Protein AF-A0A6V7KQ92-F1 (afdb_monomer_lite)

Organism: NCBI:txid1563983

Structure (mmCIF, N/CA/C/O backbone):
data_AF-A0A6V7KQ92-F1
#
_entry.id   AF-A0A6V7KQ92-F1
#
loop_
_atom_site.group_PDB
_atom_site.id
_atom_site.type_symbol
_atom_site.label_atom_id
_atom_site.label_alt_id
_atom_site.label_comp_id
_atom_site.label_asym_id
_atom_site.label_entity_id
_atom_site.label_seq_id
_atom_site.pdbx_PDB_ins_code
_atom_site.Cartn_x
_atom_site.Cartn_y
_atom_site.Cartn_z
_atom_site.occupancy
_atom_site.B_iso_or_equiv
_atom_site.auth_seq_id
_atom_site.auth_comp_id
_atom_site.auth_asym_id
_atom_site.auth_atom_id
_atom_site.pdbx_PDB_model_num
ATOM 1 N N . MET A 1 1 ? 52.029 4.237 -13.847 1.00 56.06 1 MET A N 1
ATOM 2 C CA . MET A 1 1 ? 50.834 4.925 -13.319 1.00 56.06 1 MET A CA 1
ATOM 3 C C . MET A 1 1 ? 49.689 4.707 -14.297 1.00 56.06 1 MET A C 1
ATOM 5 O O . MET A 1 1 ? 49.702 5.321 -15.348 1.00 56.06 1 MET A O 1
ATOM 9 N N . LEU A 1 2 ? 48.818 3.743 -13.984 1.00 55.25 2 LEU A N 1
ATOM 10 C CA . LEU A 1 2 ? 47.366 3.661 -14.219 1.00 55.25 2 LEU A CA 1
ATOM 11 C C . LEU A 1 2 ? 46.984 2.234 -13.788 1.00 55.25 2 LEU A C 1
ATOM 13 O O . LEU A 1 2 ? 47.256 1.271 -14.497 1.00 55.25 2 LEU A O 1
ATOM 17 N N . VAL A 1 3 ? 46.472 2.091 -12.568 1.00 73.56 3 VAL A N 1
ATOM 18 C CA . VAL A 1 3 ? 45.877 0.844 -12.069 1.00 73.56 3 VAL A CA 1
ATOM 19 C C . VAL A 1 3 ? 44.448 1.197 -11.683 1.00 73.56 3 VAL A C 1
ATOM 21 O O . VAL A 1 3 ? 44.220 1.865 -10.679 1.00 73.56 3 VAL A O 1
ATOM 24 N N . SER A 1 4 ? 43.514 0.816 -12.550 1.00 68.94 4 SER A N 1
ATOM 25 C CA . SER A 1 4 ? 42.058 0.930 -12.405 1.00 68.94 4 SER A CA 1
ATOM 26 C C . SER A 1 4 ? 41.406 0.157 -13.571 1.00 68.94 4 SER A C 1
ATOM 28 O O . SER A 1 4 ? 42.048 0.008 -14.614 1.00 68.94 4 SER A O 1
ATOM 30 N N . PRO A 1 5 ? 40.212 -0.443 -13.391 1.00 70.94 5 PRO A N 1
ATOM 31 C CA . PRO A 1 5 ? 39.773 -1.583 -14.201 1.00 70.94 5 PRO A CA 1
ATOM 32 C C . PRO A 1 5 ? 39.601 -1.241 -15.689 1.00 70.94 5 PRO A C 1
ATOM 34 O O . PRO A 1 5 ? 39.081 -0.187 -16.038 1.00 70.94 5 PRO A O 1
ATOM 37 N N . SER A 1 6 ? 39.996 -2.171 -16.568 1.00 80.50 6 SER A N 1
ATOM 38 C CA . SER A 1 6 ? 39.843 -2.087 -18.033 1.00 80.50 6 SER A CA 1
ATOM 39 C C . SER A 1 6 ? 38.449 -2.490 -18.534 1.00 80.50 6 SER A C 1
ATOM 41 O O . SER A 1 6 ? 38.219 -2.552 -19.741 1.00 80.50 6 SER A O 1
ATOM 43 N N . LEU A 1 7 ? 37.532 -2.794 -17.613 1.00 80.31 7 LEU A N 1
ATOM 44 C CA . LEU A 1 7 ? 36.189 -3.284 -17.884 1.00 80.31 7 LEU A CA 1
ATOM 45 C C . LEU A 1 7 ? 35.184 -2.480 -17.056 1.00 80.31 7 LEU A C 1
ATOM 47 O O . LEU A 1 7 ? 35.333 -2.364 -15.839 1.00 80.31 7 LEU A O 1
ATOM 51 N N . ALA A 1 8 ? 34.152 -1.966 -17.719 1.00 86.88 8 ALA A N 1
ATOM 52 C CA . ALA A 1 8 ? 32.988 -1.365 -17.085 1.00 86.88 8 ALA A CA 1
ATOM 53 C C . ALA A 1 8 ? 31.771 -2.264 -17.328 1.00 86.88 8 ALA A C 1
ATOM 55 O O . ALA A 1 8 ? 31.478 -2.615 -18.471 1.00 86.88 8 ALA A O 1
ATOM 56 N N . THR A 1 9 ? 31.060 -2.622 -16.260 1.00 86.25 9 THR A N 1
ATOM 57 C CA . THR A 1 9 ? 29.773 -3.319 -16.354 1.00 86.25 9 THR A CA 1
ATOM 58 C C . THR A 1 9 ? 28.662 -2.283 -16.310 1.00 86.25 9 THR A C 1
ATOM 60 O O . THR A 1 9 ? 28.520 -1.570 -15.318 1.00 86.25 9 THR A O 1
ATOM 63 N N . VAL A 1 10 ? 27.873 -2.203 -17.379 1.00 89.69 10 VAL A N 1
ATOM 64 C CA . VAL A 1 10 ? 26.678 -1.357 -17.446 1.00 89.69 10 VAL A CA 1
ATOM 65 C C . VAL A 1 10 ? 25.458 -2.244 -17.236 1.00 89.69 10 VAL A C 1
ATOM 67 O O . VAL A 1 10 ? 25.291 -3.239 -17.937 1.00 89.69 10 VAL A O 1
ATOM 70 N N . MET A 1 11 ? 24.616 -1.886 -16.269 1.00 88.25 11 MET A N 1
ATOM 71 C CA . MET A 1 11 ? 23.333 -2.542 -16.031 1.00 88.25 11 MET A CA 1
ATOM 72 C C . MET A 1 11 ? 22.221 -1.645 -16.564 1.00 88.25 11 MET A C 1
ATOM 74 O O . MET A 1 11 ? 22.126 -0.483 -16.175 1.00 88.25 11 MET A O 1
ATOM 78 N N . ILE A 1 12 ? 21.395 -2.192 -17.452 1.00 86.56 12 ILE A N 1
ATOM 79 C CA . ILE A 1 12 ? 20.166 -1.546 -17.908 1.00 86.56 12 ILE A CA 1
ATOM 80 C C . ILE A 1 12 ? 19.042 -2.121 -17.055 1.00 86.56 12 ILE A C 1
ATOM 82 O O . ILE A 1 12 ? 18.837 -3.335 -17.038 1.00 86.56 12 ILE A O 1
ATOM 86 N N . LEU A 1 13 ? 18.380 -1.250 -16.302 1.00 81.12 13 LEU A N 1
ATOM 87 C CA . LEU A 1 13 ? 17.207 -1.602 -15.515 1.00 81.12 13 LEU A CA 1
ATOM 88 C C . LEU A 1 13 ? 15.970 -1.362 -16.376 1.00 81.12 13 LEU A C 1
ATOM 90 O O . LEU A 1 13 ? 15.840 -0.289 -16.958 1.00 81.12 13 LEU A O 1
ATOM 94 N N . ASP A 1 14 ? 15.107 -2.367 -16.461 1.00 79.62 14 ASP A N 1
ATOM 95 C CA . ASP A 1 14 ? 13.824 -2.272 -17.152 1.00 79.62 14 ASP A CA 1
ATOM 96 C C . ASP A 1 14 ? 12.823 -1.482 -16.295 1.00 79.62 14 ASP A C 1
ATOM 98 O O . ASP A 1 14 ? 12.626 -1.804 -15.119 1.00 79.62 14 ASP A O 1
ATOM 102 N N . ASP A 1 15 ? 12.214 -0.442 -16.863 1.00 75.62 15 ASP A N 1
ATOM 103 C CA . ASP A 1 15 ? 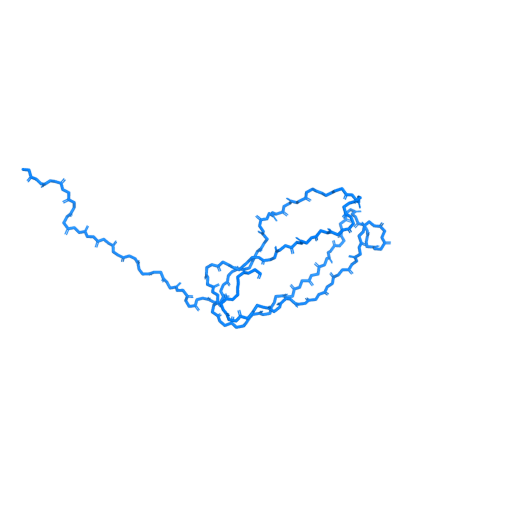11.190 0.392 -16.223 1.00 75.62 15 ASP A CA 1
ATOM 104 C C . ASP A 1 15 ? 9.766 0.091 -16.726 1.00 75.62 15 ASP A C 1
ATOM 106 O O . ASP A 1 15 ? 8.794 0.682 -16.245 1.00 75.62 15 ASP A O 1
ATOM 110 N N . ASP A 1 16 ? 9.616 -0.907 -17.603 1.00 80.75 16 ASP A N 1
ATOM 111 C CA . ASP A 1 16 ? 8.343 -1.295 -18.218 1.00 80.75 16 ASP A CA 1
ATOM 112 C C . ASP A 1 16 ? 7.421 -2.124 -17.315 1.00 80.75 16 ASP A C 1
ATOM 114 O O . ASP A 1 16 ? 6.315 -2.518 -17.707 1.00 80.75 16 ASP A O 1
ATOM 118 N N . HIS A 1 17 ? 7.831 -2.377 -16.077 1.00 87.50 17 HIS A N 1
ATOM 119 C CA . HIS A 1 17 ? 7.015 -3.098 -15.117 1.00 87.50 17 HIS A CA 1
ATOM 120 C C . HIS A 1 17 ? 5.796 -2.255 -14.695 1.00 87.50 17 HIS A C 1
ATOM 122 O O . HIS A 1 17 ? 5.869 -1.056 -14.427 1.00 87.50 17 HIS A O 1
ATOM 128 N N . SER A 1 18 ? 4.642 -2.909 -14.537 1.00 87.75 18 SER A N 1
ATOM 129 C CA . SER A 1 18 ? 3.424 -2.287 -13.993 1.00 87.75 18 SER A CA 1
ATOM 130 C C . SER A 1 18 ? 3.519 -1.819 -12.533 1.00 87.75 18 SER A C 1
ATOM 132 O O . SER A 1 18 ? 2.545 -1.276 -12.013 1.00 87.75 18 SER A O 1
ATOM 134 N N . GLY A 1 19 ? 4.665 -1.996 -11.882 1.00 92.19 19 GLY A N 1
ATOM 135 C CA . GLY A 1 19 ? 4.925 -1.588 -10.511 1.00 92.19 19 GLY A CA 1
ATOM 136 C C . GLY A 1 19 ? 4.578 -2.628 -9.445 1.00 92.19 19 GLY A C 1
ATOM 137 O O . GLY A 1 19 ? 3.851 -3.595 -9.675 1.00 92.19 19 GLY A O 1
ATOM 138 N N . VAL A 1 20 ? 5.123 -2.393 -8.257 1.00 93.38 20 VAL A N 1
ATOM 139 C CA . VAL A 1 20 ? 4.931 -3.146 -7.016 1.00 93.38 20 VAL A CA 1
ATOM 140 C C . VAL A 1 20 ? 4.236 -2.230 -6.019 1.00 93.38 20 VAL A C 1
ATOM 142 O O . VAL A 1 20 ? 4.683 -1.108 -5.817 1.00 93.38 20 VAL A O 1
ATOM 145 N N . PHE A 1 21 ? 3.164 -2.693 -5.382 1.00 95.12 21 PHE A N 1
ATOM 146 C CA . PHE A 1 21 ? 2.329 -1.856 -4.519 1.00 95.12 21 PHE A CA 1
ATOM 147 C C . PHE A 1 21 ? 2.540 -2.198 -3.047 1.00 95.12 21 PHE A C 1
ATOM 149 O O . PHE A 1 21 ? 2.574 -3.374 -2.679 1.00 95.12 21 PHE A O 1
ATOM 156 N N . GLY A 1 22 ? 2.651 -1.180 -2.199 1.00 95.06 22 GLY A N 1
ATOM 157 C CA . GLY A 1 22 ? 2.830 -1.359 -0.763 1.00 95.06 22 GLY A CA 1
ATOM 158 C C . GLY A 1 22 ? 2.506 -0.107 0.039 1.00 95.06 22 GLY A C 1
ATOM 159 O O . GLY A 1 22 ? 2.187 0.942 -0.512 1.00 95.06 22 GLY A O 1
ATOM 160 N N . PHE A 1 23 ? 2.587 -0.227 1.358 1.00 95.81 23 PHE A N 1
ATOM 161 C CA . PHE A 1 23 ? 2.499 0.911 2.269 1.00 95.81 23 PHE A CA 1
ATOM 162 C C . PHE A 1 23 ? 3.902 1.418 2.607 1.00 95.81 23 PHE A C 1
ATOM 164 O O . PHE A 1 23 ? 4.857 0.641 2.599 1.00 95.81 23 PHE A O 1
ATOM 171 N N . ALA A 1 24 ? 4.016 2.709 2.932 1.00 92.00 24 ALA A N 1
ATOM 172 C CA . ALA A 1 24 ? 5.275 3.300 3.392 1.00 92.00 24 ALA A CA 1
ATOM 173 C C . ALA A 1 24 ? 5.771 2.653 4.695 1.00 92.00 24 ALA A C 1
ATOM 175 O O . ALA A 1 24 ? 6.963 2.411 4.864 1.00 92.00 24 ALA A O 1
ATOM 176 N N . GLU A 1 25 ? 4.834 2.348 5.592 1.00 93.94 25 GLU A N 1
ATOM 177 C CA . GLU A 1 25 ? 5.088 1.729 6.886 1.00 93.94 25 GLU A CA 1
ATOM 178 C C . GLU A 1 25 ? 4.157 0.533 7.069 1.00 93.94 25 GLU A C 1
ATOM 180 O O . GLU A 1 25 ? 3.007 0.537 6.624 1.00 93.94 25 GLU A O 1
ATOM 185 N N . ARG A 1 26 ? 4.672 -0.513 7.718 1.00 92.62 26 ARG A N 1
ATOM 186 C CA . ARG A 1 26 ? 3.901 -1.722 8.022 1.00 92.62 26 ARG A CA 1
ATOM 187 C C . ARG A 1 26 ? 2.944 -1.507 9.193 1.00 92.62 26 ARG A C 1
ATOM 189 O O . ARG A 1 26 ? 1.835 -2.031 9.172 1.00 92.62 26 ARG A O 1
ATOM 196 N N . ASP A 1 27 ? 3.395 -0.766 10.197 1.00 94.31 27 ASP A N 1
ATOM 197 C CA . ASP A 1 27 ? 2.695 -0.536 11.452 1.00 94.31 27 ASP A CA 1
ATOM 198 C C . ASP A 1 27 ? 2.671 0.977 11.706 1.00 94.31 27 ASP A C 1
ATOM 200 O O . ASP A 1 27 ? 3.703 1.634 11.596 1.00 94.31 27 ASP A O 1
ATOM 204 N N . VAL A 1 28 ? 1.493 1.524 12.014 1.00 93.50 28 VAL A N 1
ATOM 205 C CA . VAL A 1 28 ? 1.288 2.955 12.285 1.00 93.50 28 VAL A CA 1
ATOM 206 C C . VAL A 1 28 ? 0.507 3.092 13.585 1.00 93.50 28 VAL A C 1
ATOM 208 O O . VAL A 1 28 ? -0.561 2.498 13.739 1.00 93.50 28 VAL A O 1
ATOM 211 N N . GLU A 1 29 ? 1.019 3.896 14.513 1.00 93.94 29 GLU A N 1
ATOM 212 C CA . GLU A 1 29 ? 0.325 4.224 15.756 1.00 93.94 29 GLU A CA 1
ATOM 213 C C . GLU A 1 29 ? -0.474 5.518 15.590 1.00 93.94 29 GLU A C 1
ATOM 215 O O . GLU A 1 29 ? 0.056 6.556 15.195 1.00 93.94 29 GLU A O 1
ATOM 220 N N . LEU A 1 30 ? -1.770 5.455 15.894 1.00 92.12 30 LEU A N 1
ATOM 221 C CA . LEU A 1 30 ? -2.697 6.572 15.746 1.00 92.12 30 LEU A CA 1
ATOM 222 C C . LEU A 1 30 ? -3.466 6.787 17.044 1.00 92.12 30 LEU A C 1
ATOM 224 O O . LEU A 1 30 ? -3.838 5.836 17.732 1.00 92.12 30 LEU A O 1
ATOM 228 N N . VAL A 1 31 ? -3.756 8.049 17.345 1.00 92.00 31 VAL A N 1
ATOM 229 C CA . VAL A 1 31 ? -4.658 8.423 18.438 1.00 92.00 31 VAL A CA 1
ATOM 230 C C . VAL A 1 31 ? -6.064 8.582 17.868 1.00 92.00 31 VAL A C 1
ATOM 232 O O . VAL A 1 31 ? -6.234 9.214 16.827 1.00 92.00 31 VAL A O 1
ATOM 235 N N . GLU A 1 32 ? -7.086 8.070 18.557 1.00 87.06 32 GLU A N 1
ATOM 236 C CA . GLU A 1 32 ? -8.487 8.132 18.098 1.00 87.06 32 GLU A CA 1
ATOM 237 C C . GLU A 1 32 ? -8.968 9.570 17.813 1.00 87.06 32 GLU A C 1
ATOM 239 O O . GLU A 1 32 ? -9.816 9.793 16.951 1.00 87.06 32 GLU A O 1
ATOM 244 N N . SER A 1 33 ? -8.381 10.571 18.477 1.00 91.44 33 SER A N 1
ATOM 245 C CA . SER A 1 33 ? -8.695 11.989 18.272 1.00 91.44 33 SER A CA 1
ATOM 246 C C . SER A 1 33 ? -8.211 12.566 16.936 1.00 91.44 33 SER A C 1
ATOM 248 O O . SER A 1 33 ? -8.525 13.717 16.643 1.00 91.44 33 SER A O 1
ATOM 250 N N . VAL A 1 34 ? -7.444 11.818 16.130 1.00 92.31 34 VAL A N 1
ATOM 251 C CA . VAL A 1 34 ? -6.959 12.277 14.813 1.00 92.31 34 VAL A CA 1
ATOM 252 C C . VAL A 1 34 ? -8.099 12.463 13.803 1.00 92.31 34 VAL A C 1
ATOM 254 O O . VAL A 1 34 ? -7.969 13.225 12.848 1.00 92.31 34 VAL A O 1
ATOM 257 N N . GLY A 1 35 ? -9.232 11.784 14.010 1.00 90.62 35 GLY A N 1
ATOM 258 C CA . GLY A 1 35 ? -10.407 11.851 13.142 1.00 90.62 35 GLY A CA 1
ATOM 259 C C . GLY A 1 35 ? -10.240 11.060 11.843 1.00 90.62 35 GLY A C 1
ATOM 260 O O . GLY A 1 35 ? -10.899 10.040 11.663 1.00 90.62 35 GLY A O 1
ATOM 261 N N . GLN A 1 36 ? -9.357 11.507 10.944 1.00 91.81 36 GLN A N 1
ATOM 262 C CA . GLN A 1 36 ? -9.090 10.843 9.665 1.00 91.81 36 GLN A CA 1
ATOM 263 C C . GLN A 1 36 ? -7.587 10.740 9.407 1.00 91.81 36 GLN A C 1
ATOM 265 O O . GLN A 1 36 ? -6.857 11.723 9.505 1.00 91.81 36 GLN A O 1
ATOM 270 N N . PHE A 1 37 ? -7.138 9.545 9.025 1.00 92.25 37 PHE A N 1
ATOM 271 C CA . PHE A 1 37 ? -5.747 9.283 8.680 1.00 92.25 37 PHE A CA 1
ATOM 272 C C . PHE A 1 37 ? -5.620 8.901 7.195 1.00 92.25 37 PHE A C 1
ATOM 274 O O . PHE A 1 37 ? -6.147 7.859 6.793 1.00 92.25 37 PHE A O 1
ATOM 281 N N . PRO A 1 38 ? -4.957 9.722 6.358 1.00 92.31 38 PRO A N 1
ATOM 282 C CA . PRO A 1 38 ? -4.720 9.396 4.956 1.00 92.31 38 PRO A CA 1
ATOM 283 C C . PRO A 1 38 ? -3.580 8.374 4.825 1.00 92.31 38 PRO A C 1
ATOM 285 O O . PRO A 1 38 ? -2.403 8.733 4.819 1.00 92.31 38 PRO A O 1
ATOM 288 N N . LEU A 1 39 ? -3.934 7.094 4.696 1.00 93.50 39 LEU A N 1
ATOM 289 C CA . LEU A 1 39 ? -2.981 6.015 4.434 1.00 93.50 39 LEU A CA 1
ATOM 290 C C . LEU A 1 39 ? -2.669 5.935 2.932 1.00 93.50 39 LEU A C 1
ATOM 292 O O . LEU A 1 39 ? -3.548 5.621 2.130 1.00 93.50 39 LEU A O 1
ATOM 296 N N . ARG A 1 40 ? -1.419 6.217 2.554 1.00 94.19 40 ARG A N 1
ATOM 297 C CA . ARG A 1 40 ? -0.972 6.206 1.152 1.00 94.19 40 ARG A CA 1
ATOM 298 C C . ARG A 1 40 ? -0.558 4.809 0.703 1.00 94.19 40 ARG A C 1
ATOM 300 O O . ARG A 1 40 ? 0.139 4.108 1.436 1.00 94.19 40 ARG A O 1
ATOM 307 N N . VAL A 1 41 ? -0.934 4.450 -0.522 1.00 96.19 41 VAL A N 1
ATOM 308 C CA . VAL A 1 41 ? -0.414 3.274 -1.227 1.00 96.19 41 VAL A CA 1
ATOM 309 C C . VAL A 1 41 ? 0.637 3.758 -2.212 1.00 96.19 41 VAL A C 1
ATOM 311 O O . VAL A 1 41 ? 0.374 4.643 -3.014 1.00 96.19 41 VAL A O 1
ATOM 314 N N . LEU A 1 42 ? 1.822 3.176 -2.138 1.00 96.00 42 LEU A N 1
ATOM 315 C CA . LEU A 1 42 ? 2.968 3.528 -2.959 1.00 96.00 42 LEU A CA 1
ATOM 316 C C . LEU A 1 42 ? 3.183 2.460 -4.029 1.00 96.00 42 LEU A C 1
ATOM 318 O O . LEU A 1 42 ? 3.080 1.263 -3.749 1.00 96.00 42 LEU A O 1
ATOM 322 N N . ARG A 1 43 ? 3.493 2.903 -5.248 1.00 95.69 43 ARG A N 1
ATOM 323 C CA . ARG A 1 43 ? 3.834 2.065 -6.401 1.00 95.69 43 ARG A CA 1
ATOM 324 C C . ARG A 1 43 ? 5.319 2.236 -6.734 1.00 95.69 43 ARG A C 1
ATOM 326 O O . ARG A 1 43 ? 5.772 3.329 -7.065 1.00 95.69 43 ARG A O 1
ATOM 333 N N . TYR A 1 44 ? 6.070 1.146 -6.649 1.00 91.94 44 TYR A N 1
ATOM 334 C CA . TYR A 1 44 ? 7.523 1.081 -6.824 1.00 91.94 44 TYR A CA 1
ATOM 335 C C . TYR A 1 44 ? 7.911 0.271 -8.056 1.00 91.94 44 TYR A C 1
ATOM 337 O O . TYR A 1 44 ? 7.108 -0.503 -8.562 1.00 91.94 44 TYR A O 1
ATOM 345 N N . SER A 1 45 ? 9.174 0.367 -8.478 1.00 88.62 45 SER A N 1
ATOM 346 C CA . SER A 1 45 ? 9.749 -0.519 -9.504 1.00 88.62 45 SER A CA 1
ATOM 347 C C . SER A 1 45 ? 8.964 -0.534 -10.819 1.00 88.62 45 SER A C 1
ATOM 349 O O . SER A 1 45 ? 8.877 -1.575 -11.455 1.00 88.62 45 SER A O 1
ATOM 351 N N . GLY A 1 46 ? 8.377 0.605 -11.198 1.00 88.31 46 GLY A N 1
ATOM 352 C CA . GLY A 1 46 ? 7.650 0.790 -12.452 1.00 88.31 46 GLY A CA 1
ATOM 353 C C . GLY A 1 46 ? 6.295 1.470 -12.256 1.00 88.31 46 GLY A C 1
ATOM 354 O O . GLY A 1 46 ? 5.656 1.341 -11.211 1.00 88.31 46 GLY A O 1
ATOM 355 N N . ALA A 1 47 ? 5.862 2.221 -13.265 1.00 92.56 47 ALA A N 1
ATOM 356 C CA . ALA A 1 47 ? 4.584 2.935 -13.255 1.00 92.56 47 ALA A CA 1
ATOM 357 C C . ALA A 1 47 ? 3.800 2.753 -14.565 1.00 92.56 47 ALA A C 1
ATOM 359 O O . ALA A 1 47 ? 2.877 3.514 -14.859 1.00 92.56 47 ALA A O 1
ATOM 360 N N . ARG A 1 48 ? 4.161 1.728 -15.348 1.00 92.44 48 ARG A N 1
ATOM 361 C CA . ARG A 1 48 ? 3.637 1.534 -16.695 1.00 92.44 48 ARG A CA 1
ATOM 362 C C . ARG A 1 48 ? 2.237 0.930 -16.683 1.00 92.44 48 ARG A C 1
ATOM 364 O O . ARG A 1 48 ? 1.980 -0.120 -16.087 1.00 92.44 48 ARG A O 1
ATOM 371 N N . GLY A 1 49 ? 1.336 1.574 -17.405 1.00 93.56 49 GLY A N 1
ATOM 372 C CA . GLY A 1 49 ? -0.045 1.162 -17.574 1.00 93.56 49 GLY A CA 1
ATOM 373 C C . GLY A 1 49 ? -0.925 1.429 -16.356 1.00 93.56 49 GLY A C 1
ATOM 374 O O . GLY A 1 49 ? -0.468 1.767 -15.260 1.00 93.56 49 GLY A O 1
ATOM 375 N N . ARG A 1 50 ? -2.225 1.242 -16.582 1.00 95.62 50 ARG A N 1
ATOM 376 C CA . ARG A 1 50 ? -3.274 1.431 -15.585 1.00 95.62 50 ARG A CA 1
ATOM 377 C C . ARG A 1 50 ? -3.415 0.194 -14.702 1.00 95.62 50 ARG A C 1
ATOM 379 O O . ARG A 1 50 ? -3.569 -0.909 -15.226 1.00 95.62 50 ARG A O 1
ATOM 386 N N . VAL A 1 51 ? -3.419 0.375 -13.383 1.00 96.19 51 VAL A N 1
ATOM 387 C CA . VAL A 1 51 ? -3.530 -0.725 -12.414 1.00 96.19 51 VAL A CA 1
ATOM 388 C C . VAL A 1 51 ? -4.641 -0.464 -11.404 1.00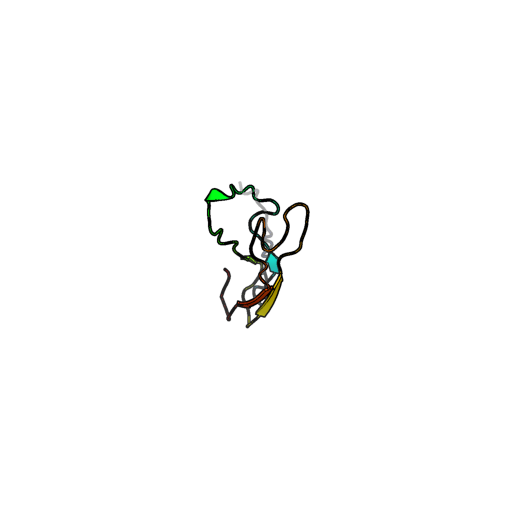 96.19 51 VAL A C 1
ATOM 390 O O . VAL A 1 51 ? -4.777 0.632 -10.868 1.00 96.19 51 VAL A O 1
ATOM 393 N N . ALA A 1 52 ? -5.422 -1.507 -11.134 1.00 96.38 52 ALA A N 1
ATOM 394 C CA . ALA A 1 52 ? -6.479 -1.523 -10.137 1.00 96.38 52 ALA A CA 1
ATOM 395 C C . ALA A 1 52 ? -6.008 -2.244 -8.866 1.00 96.38 52 ALA A C 1
ATOM 397 O O . ALA A 1 52 ? -5.701 -3.435 -8.917 1.00 96.38 52 ALA A O 1
ATOM 398 N N . VAL A 1 53 ? -5.988 -1.546 -7.728 1.00 96.44 53 VAL A N 1
ATOM 399 C CA . VAL A 1 53 ? -5.566 -2.096 -6.431 1.00 96.44 53 VAL A CA 1
ATOM 400 C C . VAL A 1 53 ? -6.763 -2.142 -5.476 1.00 96.44 53 VAL A C 1
ATOM 402 O O . VAL A 1 53 ? -7.149 -1.104 -4.929 1.00 96.44 53 VAL A O 1
ATOM 405 N N . PRO A 1 54 ? -7.397 -3.313 -5.275 1.00 97.50 54 PRO A N 1
ATOM 406 C CA . PRO A 1 54 ? -8.489 -3.444 -4.321 1.00 97.50 54 PRO A CA 1
ATOM 407 C C . PRO A 1 54 ? -7.959 -3.342 -2.890 1.00 97.50 54 PRO A C 1
ATOM 409 O O . PRO A 1 54 ? -6.925 -3.921 -2.556 1.00 97.50 54 PRO A O 1
ATOM 412 N N . TYR A 1 55 ? -8.686 -2.638 -2.030 1.00 96.94 55 TYR A N 1
ATOM 413 C CA . TYR A 1 55 ? -8.350 -2.507 -0.618 1.00 96.94 55 TYR A CA 1
ATOM 414 C C . TYR A 1 55 ? -9.592 -2.688 0.245 1.00 96.94 55 TYR A C 1
ATOM 416 O O . TYR A 1 55 ? -10.718 -2.429 -0.176 1.00 96.94 55 TYR A O 1
ATOM 424 N N . ARG A 1 56 ? -9.374 -3.143 1.477 1.00 96.50 56 ARG A N 1
ATOM 425 C CA . ARG A 1 56 ? -1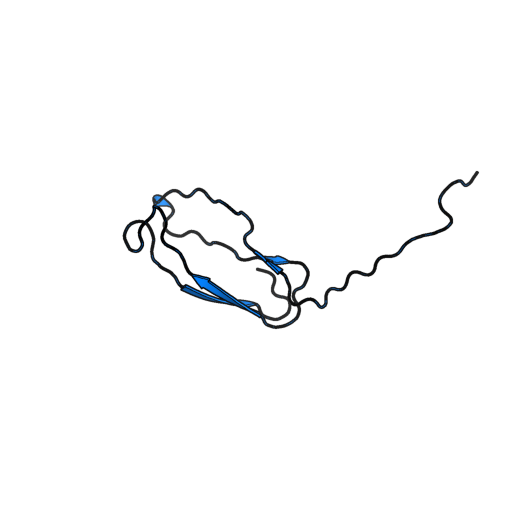0.400 -3.204 2.515 1.00 96.50 56 ARG A CA 1
ATOM 426 C C . ARG A 1 56 ? -9.758 -3.106 3.884 1.00 96.50 56 ARG A C 1
ATOM 428 O O . ARG A 1 56 ? -8.666 -3.625 4.106 1.00 96.50 56 ARG A O 1
ATOM 435 N N . THR A 1 57 ? -10.474 -2.499 4.812 1.00 96.25 57 THR A N 1
ATOM 436 C CA . THR A 1 57 ? -10.145 -2.577 6.236 1.00 96.25 57 THR A CA 1
ATOM 437 C C . THR A 1 57 ? -10.541 -3.949 6.784 1.00 96.25 57 THR A C 1
ATOM 439 O O . THR A 1 57 ? -11.557 -4.520 6.385 1.00 96.25 57 THR A O 1
ATOM 442 N N . ALA A 1 58 ? -9.742 -4.497 7.696 1.00 94.94 58 ALA A N 1
ATOM 443 C CA . ALA A 1 58 ? -10.010 -5.775 8.346 1.00 94.94 58 ALA A CA 1
ATOM 444 C C . ALA A 1 58 ? -10.088 -5.582 9.860 1.00 94.94 58 ALA A C 1
ATOM 446 O O . ALA A 1 58 ? -9.316 -4.818 10.436 1.00 94.94 58 ALA A O 1
ATOM 447 N N . GLU A 1 59 ? -11.037 -6.269 10.488 1.00 94.12 59 GLU A N 1
ATOM 448 C CA . GLU A 1 59 ? -11.219 -6.222 11.934 1.00 94.12 59 GLU A CA 1
ATOM 449 C C . GLU A 1 59 ? -10.071 -6.942 12.649 1.00 94.12 59 GLU A C 1
ATOM 451 O O . GLU A 1 59 ? -9.701 -8.061 12.292 1.00 94.12 59 GLU A O 1
ATOM 456 N N . GLY A 1 60 ? -9.544 -6.301 13.690 1.00 93.56 60 GLY A N 1
ATOM 457 C CA . GLY A 1 60 ? -8.587 -6.891 14.619 1.00 93.56 60 GLY A CA 1
ATOM 458 C C . GLY A 1 60 ? -9.097 -6.758 16.051 1.00 93.56 60 GLY A C 1
ATOM 459 O O . GLY A 1 60 ? -10.193 -7.206 16.396 1.00 93.56 60 GLY A O 1
ATOM 460 N N . THR A 1 61 ? -8.305 -6.105 16.899 1.00 93.75 61 THR A N 1
ATOM 461 C CA . THR A 1 61 ? -8.741 -5.691 18.242 1.00 93.75 61 THR A CA 1
ATOM 462 C C . THR A 1 61 ? -9.726 -4.521 18.179 1.00 93.75 61 THR A C 1
ATOM 464 O O . THR A 1 61 ? -10.712 -4.505 18.917 1.00 93.75 61 THR A O 1
ATOM 467 N N . ALA A 1 62 ? -9.493 -3.576 17.266 1.00 93.69 62 ALA A N 1
ATOM 468 C CA . ALA A 1 62 ? -10.417 -2.497 16.944 1.00 93.69 62 ALA A CA 1
ATOM 469 C C . ALA A 1 62 ? -11.635 -3.043 16.180 1.00 93.69 62 ALA A C 1
ATOM 471 O O . ALA A 1 62 ? -11.478 -3.859 15.271 1.00 93.69 62 ALA A O 1
ATOM 472 N N . LYS A 1 63 ? -12.843 -2.589 16.541 1.00 93.44 63 LYS A N 1
ATOM 473 C CA . LYS A 1 63 ? -14.112 -2.990 15.920 1.00 93.44 63 LYS A CA 1
ATOM 474 C C . LYS A 1 63 ? -14.631 -1.924 14.946 1.00 93.44 63 LYS A C 1
ATOM 476 O O . LYS A 1 63 ? -14.624 -0.732 15.291 1.00 93.44 63 LYS A O 1
ATOM 481 N N . PRO A 1 64 ? -15.142 -2.331 13.771 1.00 94.06 64 PRO A N 1
ATOM 482 C CA . PRO A 1 64 ? -15.763 -1.410 12.829 1.00 94.06 64 PRO A CA 1
ATOM 483 C C . PRO A 1 64 ? -17.015 -0.766 13.443 1.00 94.06 64 PRO A C 1
ATOM 485 O O . PRO A 1 64 ? -17.699 -1.364 14.272 1.00 94.06 64 PRO A O 1
ATOM 488 N N . ASN A 1 65 ? -17.306 0.472 13.048 1.00 90.12 65 ASN A N 1
ATOM 489 C CA . ASN A 1 65 ? -18.388 1.327 13.557 1.00 90.12 65 ASN A CA 1
ATOM 490 C C . ASN A 1 65 ? -18.325 1.643 15.063 1.00 90.12 65 ASN A C 1
ATOM 492 O O . ASN A 1 65 ? -19.260 2.229 15.606 1.00 90.12 65 ASN A O 1
ATOM 496 N N . LYS A 1 66 ? -17.228 1.277 15.739 1.00 91.31 66 LYS A N 1
ATOM 497 C CA . LYS A 1 66 ? -16.975 1.606 17.147 1.00 91.31 66 LYS A CA 1
ATOM 498 C C . LYS A 1 66 ? -15.634 2.313 17.339 1.00 91.31 66 LYS A C 1
ATOM 500 O O . LYS A 1 66 ? -15.608 3.361 17.966 1.00 91.31 66 LYS A O 1
ATOM 505 N N . GLN A 1 67 ? -14.551 1.740 16.808 1.00 92.19 67 GLN A N 1
ATOM 506 C CA . GLN A 1 67 ? -13.196 2.318 16.854 1.00 92.19 67 GLN A CA 1
ATOM 507 C C . GLN A 1 67 ? -12.785 2.957 15.523 1.00 92.19 67 GLN A C 1
ATOM 509 O O . GLN A 1 67 ? -12.005 3.899 15.501 1.00 92.19 67 GLN A O 1
ATOM 514 N N . TYR A 1 68 ? -13.293 2.443 14.405 1.00 93.31 68 TYR A N 1
ATOM 515 C CA . TYR A 1 68 ? -13.017 2.981 13.075 1.00 93.31 68 TYR A CA 1
ATOM 516 C C . TYR A 1 68 ? -14.214 2.746 12.156 1.00 93.31 68 TYR A C 1
ATOM 518 O O . TYR A 1 68 ? -15.060 1.895 12.433 1.00 93.31 68 TYR A O 1
ATOM 526 N N . GLN A 1 69 ? -14.293 3.482 11.053 1.00 93.94 69 GLN A N 1
ATOM 527 C CA . GLN A 1 69 ? -15.293 3.233 10.015 1.00 93.94 69 GLN A CA 1
ATOM 528 C C . GLN A 1 69 ? -14.745 2.222 9.010 1.00 93.94 69 GLN A C 1
ATOM 530 O O . GLN A 1 69 ? -13.628 2.383 8.518 1.00 93.94 69 GLN A O 1
ATOM 535 N N . HIS A 1 70 ? -15.513 1.171 8.718 1.00 95.06 70 HIS A N 1
ATOM 536 C CA . HIS A 1 70 ? -15.117 0.199 7.704 1.00 95.06 70 HIS A CA 1
ATOM 537 C C . HIS A 1 70 ? -15.133 0.852 6.320 1.00 95.06 70 HIS A C 1
ATOM 539 O O . HIS A 1 70 ? -16.114 1.492 5.949 1.00 95.06 70 HIS A O 1
ATOM 545 N N . ILE A 1 71 ? -14.046 0.672 5.575 1.00 95.56 71 ILE A N 1
ATOM 546 C CA . ILE A 1 71 ? -13.909 1.126 4.192 1.00 95.56 71 ILE A CA 1
ATOM 547 C C . ILE A 1 71 ? -13.356 -0.026 3.357 1.00 95.56 71 ILE A C 1
ATOM 549 O O . ILE A 1 71 ? -12.432 -0.730 3.788 1.00 95.56 71 ILE A O 1
ATOM 553 N N . ASP A 1 72 ? -13.899 -0.174 2.159 1.00 97.00 72 ASP A N 1
ATOM 554 C CA . ASP A 1 72 ? -13.413 -1.015 1.078 1.00 97.00 72 ASP A CA 1
ATOM 555 C C . ASP A 1 72 ? -13.567 -0.284 -0.262 1.00 97.00 72 ASP A C 1
ATOM 557 O O . ASP A 1 72 ? -14.303 0.699 -0.376 1.00 97.00 72 ASP A O 1
ATOM 561 N N . GLY A 1 73 ? -12.803 -0.704 -1.264 1.00 97.50 73 GLY A N 1
ATOM 562 C CA . GLY A 1 73 ? -12.824 -0.059 -2.566 1.00 97.50 73 GLY A CA 1
ATOM 563 C C . GLY A 1 73 ? -11.696 -0.516 -3.472 1.00 97.50 73 GLY A C 1
ATOM 564 O O . GLY A 1 73 ? -11.092 -1.576 -3.294 1.00 97.50 73 GLY A O 1
ATOM 565 N N . THR A 1 74 ? -11.417 0.282 -4.496 1.00 97.50 74 THR A N 1
ATOM 566 C CA . THR A 1 7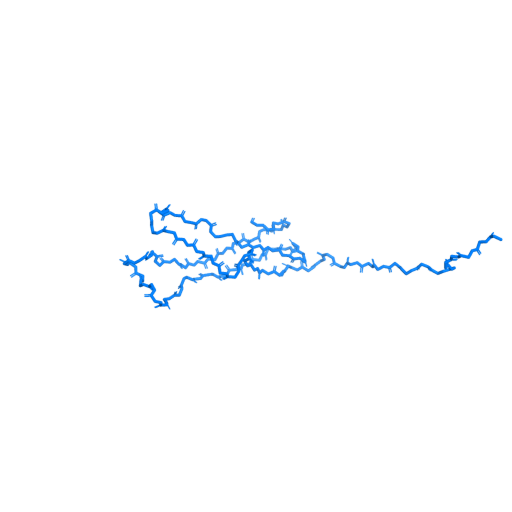4 ? -10.318 0.027 -5.426 1.00 97.50 74 THR A CA 1
ATOM 567 C C . THR A 1 74 ? -9.642 1.341 -5.783 1.00 97.50 74 THR A C 1
ATOM 569 O O . THR A 1 74 ? -10.303 2.271 -6.237 1.00 97.50 74 THR A O 1
ATOM 572 N N . LEU A 1 75 ? -8.328 1.413 -5.581 1.00 96.38 75 LEU A N 1
ATOM 573 C CA . LEU A 1 75 ? -7.507 2.524 -6.052 1.00 96.38 75 LEU A CA 1
ATOM 574 C C . LEU A 1 75 ? -7.143 2.283 -7.516 1.00 96.38 75 LEU A C 1
ATOM 576 O O . LEU A 1 75 ? -6.673 1.199 -7.869 1.00 96.38 75 LEU A O 1
ATOM 580 N N . MET A 1 76 ? -7.373 3.282 -8.364 1.00 96.94 76 MET A N 1
ATOM 581 C CA . MET A 1 76 ? -6.914 3.276 -9.751 1.00 96.94 76 MET A CA 1
ATOM 582 C C . MET A 1 76 ? -5.622 4.076 -9.838 1.00 96.94 76 MET A C 1
ATOM 584 O O . MET A 1 76 ? -5.634 5.274 -9.571 1.00 96.94 76 MET A O 1
ATOM 588 N N . PHE A 1 77 ? -4.541 3.419 -10.239 1.00 96.44 77 PHE A N 1
ATOM 589 C CA . PHE A 1 77 ? -3.311 4.080 -10.648 1.00 96.44 77 PHE A CA 1
ATOM 590 C C . PHE A 1 77 ? -3.337 4.224 -12.161 1.00 96.44 77 PHE A C 1
ATOM 592 O O . PHE A 1 77 ? -3.383 3.220 -12.877 1.00 96.44 77 PHE A O 1
ATOM 599 N N . GLU A 1 78 ? -3.330 5.459 -12.645 1.00 96.38 78 GLU A N 1
ATOM 600 C CA . GLU A 1 78 ? -3.170 5.746 -14.066 1.00 96.38 78 GLU A CA 1
ATOM 601 C C . GLU A 1 78 ? -1.709 5.543 -14.507 1.00 96.38 78 GLU A C 1
ATOM 603 O O . GLU A 1 78 ? -0.808 5.266 -13.704 1.00 96.38 78 GLU A O 1
ATOM 608 N N . ASP A 1 79 ? -1.472 5.639 -15.814 1.00 93.38 79 ASP A N 1
ATOM 609 C CA . ASP A 1 79 ? -0.123 5.537 -16.368 1.00 93.38 79 ASP A CA 1
ATOM 610 C C . ASP A 1 79 ? 0.794 6.615 -15.764 1.00 93.38 79 ASP A C 1
ATOM 612 O O . ASP A 1 79 ? 0.411 7.781 -15.651 1.00 93.38 79 ASP A O 1
ATOM 616 N N . ASN A 1 80 ? 1.999 6.217 -15.354 1.00 91.75 80 ASN A N 1
ATOM 617 C CA . ASN A 1 80 ? 2.995 7.047 -14.666 1.00 91.75 80 ASN A CA 1
ATOM 618 C C . ASN A 1 80 ? 2.598 7.585 -13.273 1.00 91.75 80 ASN A C 1
ATOM 620 O O . ASN A 1 80 ? 3.337 8.390 -12.708 1.00 91.75 80 ASN A O 1
ATOM 624 N N . GLN A 1 81 ? 1.483 7.139 -12.677 1.00 93.06 81 GLN A N 1
ATOM 625 C CA . GLN A 1 81 ? 1.152 7.477 -11.285 1.00 93.06 81 GLN A CA 1
ATOM 626 C C . GLN A 1 81 ? 1.835 6.541 -10.285 1.00 93.06 81 GLN A C 1
ATOM 628 O O . GLN A 1 81 ? 1.818 5.318 -10.470 1.00 93.06 81 GLN A O 1
ATOM 633 N N . THR A 1 82 ? 2.380 7.121 -9.208 1.00 91.19 82 THR A N 1
ATOM 634 C CA . THR A 1 82 ? 3.172 6.408 -8.190 1.00 91.19 82 THR A CA 1
ATOM 635 C C . THR A 1 82 ? 2.631 6.474 -6.756 1.00 91.19 82 THR A C 1
ATOM 637 O O . THR A 1 82 ? 3.034 5.647 -5.940 1.00 91.19 82 THR A O 1
ATOM 640 N N . GLU A 1 83 ? 1.736 7.413 -6.435 1.00 86.88 83 GLU A N 1
ATOM 641 C CA . GLU A 1 83 ? 1.044 7.539 -5.136 1.00 86.88 83 GLU A CA 1
ATOM 642 C C . GLU A 1 83 ? -0.341 8.184 -5.284 1.00 86.88 83 GLU A C 1
ATOM 644 O O . GLU A 1 83 ? -0.550 8.875 -6.311 1.00 86.88 83 GLU A O 1
#

Sequence (83 aa):
MLVSPSLATVMILDDDHSGVFGFAERDVELVESVGQFPLRVLRYSGARGRVAVPYRTAEGTAKPNKQYQHIDGTLMFEDNQTE

Secondary structure (DSSP, 8-state):
---S-S--PPPPPP--S--EEEES-S-----GGG------EEEES---S-EEEEEE---S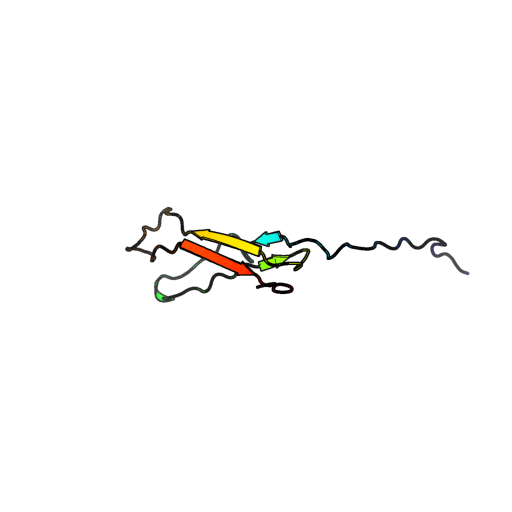SSPBTTTB---EEEEEEPTT---

pLDDT: mean 90.45, std 8.08, range [55.25, 97.5]

Radius of gyration: 20.66 Å; chains: 1; bounding box: 69×19×37 Å

InterPro domains:
  IPR003644 Na-Ca exchanger/integrin-beta4 [PF03160] (14-82)
  IPR003644 Na-Ca exchanger/integrin-beta4 [SM00237] (8-83)
  IPR038081 CalX-like domain superfamily [G3DSA:2.60.40.2030] (11-83)
  IPR038081 CalX-like domain superfa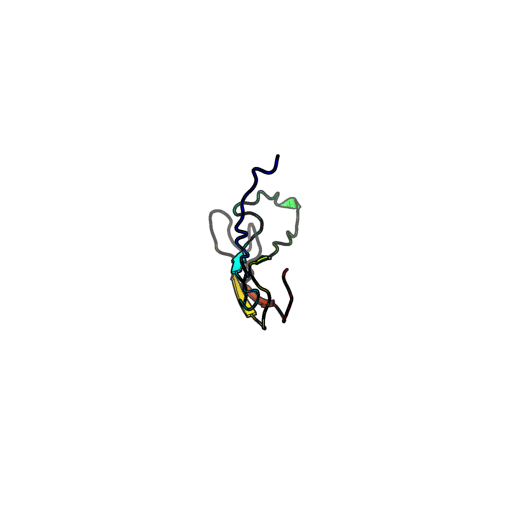mily [SSF141072] (18-83)
  IPR051171 Calcium/Cation Antiporter [PTHR11878] (2-83)

Foldseek 3Di:
DDDDDPDDDDDDQDQQDCFDKDWPDPDDDDDLVVVDDDTDIFTDSYQAAKDKAWDWDDDDVDDDPPSHPTDTDIDIRGRPRTD